Protein AF-A0AAD3DHU4-F1 (afdb_monomer)

Mean predicted aligned error: 12.22 Å

Sequence (109 aa):
LAVTDLWQAIKELVPNKVPSGQRLERLSVAGRHLLQAAVSVEMWYGAQALKQLKVVLAIDCEVEYYVVSELQQWGFFGLSPGNLALLPLPRFHGFAQDTRTGHLAHVKG

Structure (mmCIF, N/CA/C/O backbone):
data_AF-A0AAD3DHU4-F1
#
_entry.id   AF-A0AAD3DHU4-F1
#
loop_
_atom_site.group_PDB
_atom_site.id
_atom_site.type_symbol
_atom_site.label_atom_id
_atom_site.label_alt_id
_atom_site.label_comp_id
_atom_site.label_asym_id
_atom_site.label_entity_id
_atom_site.label_seq_id
_atom_site.pdbx_PDB_ins_code
_atom_site.Cartn_x
_atom_site.Cartn_y
_atom_site.Cartn_z
_atom_site.occupancy
_atom_site.B_iso_or_equiv
_atom_site.auth_seq_id
_atom_site.auth_comp_id
_atom_site.auth_asym_id
_atom_site.auth_atom_id
_atom_site.pdbx_PDB_model_num
ATOM 1 N N . LEU A 1 1 ? -6.608 14.274 -22.651 1.00 37.81 1 LEU A N 1
ATOM 2 C CA . LEU A 1 1 ? -7.050 13.428 -21.521 1.00 37.81 1 LEU A CA 1
ATOM 3 C C . LEU A 1 1 ? -6.545 14.098 -20.261 1.00 37.81 1 LEU A C 1
ATOM 5 O O . LEU A 1 1 ? -5.348 14.069 -20.012 1.00 37.81 1 LEU A O 1
ATOM 9 N N . ALA A 1 2 ? -7.415 14.860 -19.598 1.00 35.47 2 ALA A N 1
ATOM 10 C CA . ALA A 1 2 ? -7.036 15.643 -18.433 1.00 35.47 2 ALA A CA 1
ATOM 11 C C . ALA A 1 2 ? -6.534 14.688 -17.350 1.00 35.47 2 ALA A C 1
ATOM 13 O O . ALA A 1 2 ? -7.258 13.782 -16.945 1.00 35.47 2 ALA A O 1
ATOM 14 N N . VAL A 1 3 ? -5.284 14.874 -16.928 1.00 37.75 3 VAL A N 1
ATOM 15 C CA . VAL A 1 3 ? -4.790 14.339 -15.664 1.00 37.75 3 VAL A CA 1
ATOM 16 C C . VAL A 1 3 ? -5.639 15.032 -14.609 1.00 37.75 3 VAL A C 1
ATOM 18 O O . VAL A 1 3 ? -5.367 16.176 -14.256 1.00 37.75 3 VAL A O 1
ATOM 21 N N . TH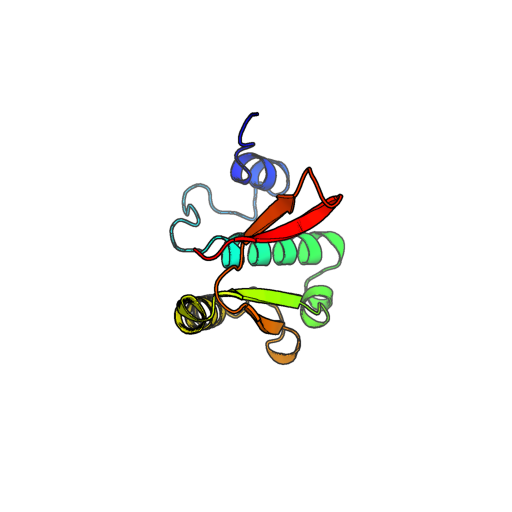R A 1 4 ? -6.749 14.409 -14.214 1.00 47.97 4 THR A N 1
ATOM 22 C CA . THR A 1 4 ? -7.545 14.861 -13.079 1.00 47.97 4 THR A CA 1
ATOM 23 C C . THR A 1 4 ? -6.566 14.922 -11.924 1.00 47.97 4 THR A C 1
ATOM 25 O O . THR A 1 4 ? -5.996 13.896 -11.548 1.00 47.97 4 THR A O 1
ATOM 28 N N . ASP A 1 5 ? -6.276 16.131 -11.445 1.00 59.47 5 ASP A N 1
ATOM 29 C CA . ASP A 1 5 ? -5.419 16.316 -10.288 1.00 59.47 5 ASP A CA 1
ATOM 30 C C . ASP A 1 5 ? -6.120 15.609 -9.128 1.00 59.47 5 ASP A C 1
ATOM 32 O O . ASP A 1 5 ? -7.065 16.121 -8.536 1.00 59.47 5 ASP A O 1
ATOM 36 N N . LEU A 1 6 ? -5.710 14.367 -8.867 1.00 58.25 6 LEU A N 1
ATOM 37 C CA . LEU A 1 6 ? -6.310 13.470 -7.878 1.00 58.25 6 LEU A CA 1
ATOM 38 C C . LEU A 1 6 ? -6.316 14.107 -6.483 1.00 58.25 6 LEU A C 1
ATOM 40 O O . LEU A 1 6 ? -7.098 13.717 -5.619 1.00 58.25 6 LEU A O 1
ATOM 44 N N . TRP A 1 7 ? -5.482 15.127 -6.274 1.00 60.47 7 TRP A N 1
ATOM 45 C CA . TRP A 1 7 ? -5.506 15.957 -5.087 1.00 60.47 7 TRP A CA 1
ATOM 46 C C . TRP A 1 7 ? -6.729 16.865 -4.990 1.00 60.47 7 TRP A C 1
ATOM 48 O O . TRP A 1 7 ? -7.273 17.012 -3.897 1.00 60.47 7 TRP A O 1
ATOM 58 N N . GLN A 1 8 ? -7.185 17.452 -6.101 1.00 59.50 8 GLN A N 1
ATOM 59 C CA . GLN A 1 8 ? -8.466 18.157 -6.123 1.00 59.50 8 GLN A CA 1
ATOM 60 C C . GLN A 1 8 ? -9.601 17.205 -5.755 1.00 59.50 8 GLN A C 1
ATOM 62 O O . GLN A 1 8 ? -10.376 17.537 -4.868 1.00 59.50 8 GLN A O 1
ATOM 67 N N . ALA A 1 9 ? -9.621 15.992 -6.314 1.00 60.03 9 ALA A N 1
ATOM 68 C CA . ALA A 1 9 ? -10.662 15.014 -5.997 1.00 60.03 9 ALA A CA 1
ATOM 69 C C . ALA A 1 9 ? -10.683 14.639 -4.499 1.00 60.03 9 ALA A C 1
ATOM 71 O O . ALA A 1 9 ? -11.741 14.591 -3.878 1.00 60.03 9 ALA A O 1
ATOM 72 N N . ILE A 1 10 ? -9.516 14.427 -3.879 1.00 57.28 10 ILE A N 1
ATOM 73 C CA . ILE A 1 10 ? -9.427 14.112 -2.440 1.00 57.28 10 ILE A CA 1
ATOM 74 C C . ILE A 1 10 ? -9.793 15.322 -1.570 1.00 57.28 10 ILE A C 1
ATOM 76 O O . ILE A 1 10 ? -10.472 15.159 -0.557 1.00 57.28 10 ILE A O 1
ATOM 80 N N . LYS A 1 11 ? -9.379 16.535 -1.954 1.00 62.09 11 LYS A N 1
ATOM 81 C CA . LYS A 1 11 ? -9.771 17.774 -1.263 1.00 62.09 11 LYS A CA 1
ATOM 82 C C . LYS A 1 11 ? -11.275 18.017 -1.322 1.00 62.09 11 LYS A C 1
ATOM 84 O O . LYS A 1 11 ? -11.843 18.476 -0.339 1.00 62.09 11 LYS A O 1
ATOM 89 N N . GLU A 1 12 ? -11.900 17.711 -2.453 1.00 62.94 12 GLU A N 1
ATOM 90 C CA . GLU A 1 12 ? -13.348 17.818 -2.634 1.00 62.94 12 GLU A CA 1
ATOM 91 C C . GLU A 1 12 ? -14.097 16.788 -1.781 1.00 62.94 12 GLU A C 1
ATOM 93 O O . GLU A 1 12 ? -15.125 17.112 -1.191 1.00 62.94 12 GLU A O 1
ATOM 98 N N . LEU A 1 13 ? -13.559 15.571 -1.651 1.00 59.22 13 LEU A N 1
ATOM 99 C CA . LEU A 1 13 ? -14.182 14.499 -0.869 1.00 59.22 13 LEU A CA 1
ATOM 100 C C . LEU A 1 13 ? -13.962 14.631 0.648 1.00 59.22 13 LEU A C 1
ATOM 102 O O . LEU A 1 13 ? -14.808 14.187 1.426 1.00 59.22 13 LEU A O 1
ATOM 106 N N . VAL A 1 14 ? -12.830 15.193 1.094 1.00 60.97 14 VAL A N 1
ATOM 107 C CA . VAL A 1 14 ? -12.436 15.202 2.519 1.00 60.97 14 VAL A CA 1
ATOM 108 C C . VAL A 1 14 ? -11.678 16.482 2.922 1.00 60.97 14 VAL A C 1
ATOM 110 O O . VAL A 1 14 ? -10.530 16.425 3.377 1.00 60.97 14 VAL A O 1
ATOM 113 N N . PRO A 1 15 ? -12.308 17.666 2.817 1.00 52.91 15 PRO A N 1
ATOM 114 C CA . PRO A 1 15 ? -11.622 18.960 2.917 1.00 52.91 15 PRO A CA 1
ATOM 115 C C . PRO A 1 15 ? -10.902 19.207 4.254 1.00 52.91 15 PRO A C 1
ATOM 117 O O . PRO A 1 15 ? -9.948 19.977 4.300 1.00 52.91 15 PRO A O 1
ATOM 120 N N . ASN A 1 16 ? -11.308 18.524 5.331 1.00 55.22 16 ASN A N 1
ATOM 121 C CA . ASN A 1 16 ? -10.790 18.751 6.686 1.00 55.22 16 ASN A CA 1
ATOM 122 C C . ASN A 1 16 ? -9.780 17.699 7.172 1.00 55.22 16 ASN A C 1
ATOM 124 O O . ASN A 1 16 ? -9.229 17.857 8.259 1.00 55.22 16 ASN A O 1
ATOM 128 N N . LYS A 1 17 ? -9.551 16.613 6.419 1.00 52.56 17 LYS A N 1
ATOM 129 C CA . LYS A 1 17 ? -8.616 15.548 6.835 1.00 52.56 17 LYS A CA 1
ATOM 130 C C . LYS A 1 17 ? -7.228 15.683 6.223 1.00 52.56 17 LYS A C 1
ATOM 132 O O . LYS A 1 17 ? -6.297 15.072 6.742 1.00 52.56 17 LYS A O 1
ATOM 137 N N . VAL A 1 18 ? -7.072 16.451 5.143 1.00 48.34 18 VAL A N 1
ATOM 138 C CA . VAL A 1 18 ? -5.797 16.513 4.426 1.00 48.34 18 VAL A CA 1
ATOM 139 C C . VAL A 1 18 ? -5.232 17.935 4.427 1.00 48.34 18 VAL A C 1
ATOM 141 O O . VAL A 1 18 ? -5.839 18.821 3.823 1.00 48.34 18 VAL A O 1
ATOM 144 N N . PRO A 1 19 ? -4.090 18.185 5.101 1.00 50.28 19 PRO A N 1
ATOM 145 C CA . PRO A 1 19 ? -3.509 19.518 5.204 1.00 50.28 19 PRO A CA 1
ATOM 146 C C . PRO A 1 19 ? -3.243 20.131 3.827 1.00 50.28 19 PRO A C 1
ATOM 148 O O . PRO A 1 19 ? -2.524 19.572 2.992 1.00 50.28 19 PRO A O 1
ATOM 151 N N . SER A 1 20 ? -3.789 21.322 3.593 1.00 45.88 20 SER A N 1
ATOM 152 C CA . SER A 1 20 ? -3.529 22.142 2.413 1.00 45.88 20 SER A CA 1
ATOM 153 C C . SER A 1 20 ? -2.087 22.664 2.446 1.00 45.88 20 SER A C 1
ATOM 155 O O . SER A 1 20 ? -1.818 23.756 2.925 1.00 45.88 20 SER A O 1
ATOM 157 N N . GLY A 1 21 ? -1.139 21.871 1.940 1.00 45.16 21 GLY A N 1
ATOM 158 C CA . GLY A 1 21 ? 0.253 22.311 1.767 1.00 45.16 21 GLY A CA 1
ATOM 159 C C . GLY A 1 21 ? 1.302 21.207 1.853 1.00 45.16 21 GLY A C 1
ATOM 160 O O . GLY A 1 21 ? 2.352 21.327 1.232 1.00 45.16 21 GLY A O 1
ATOM 161 N N . GLN A 1 22 ? 1.013 20.094 2.534 1.00 45.47 22 GLN A N 1
ATOM 162 C CA . GLN A 1 22 ? 1.885 18.915 2.518 1.00 45.47 22 GLN A CA 1
ATOM 163 C C . GLN A 1 22 ? 1.532 18.051 1.315 1.00 45.47 22 GLN A C 1
ATOM 165 O O . GLN A 1 22 ? 0.855 17.028 1.404 1.00 45.47 22 GLN A O 1
ATOM 170 N N . ARG A 1 23 ? 1.953 18.521 0.145 1.00 48.53 23 ARG A N 1
ATOM 171 C CA . ARG A 1 23 ? 1.918 17.722 -1.072 1.00 48.53 23 ARG A CA 1
ATOM 172 C C . ARG A 1 23 ? 2.735 16.454 -0.790 1.00 48.53 23 ARG A C 1
ATOM 174 O O . ARG A 1 23 ? 3.840 16.541 -0.259 1.00 48.53 23 ARG A O 1
ATOM 181 N N . LEU A 1 24 ? 2.174 15.285 -1.097 1.00 51.28 24 LEU A N 1
ATOM 182 C CA . LEU A 1 24 ? 2.788 13.955 -0.946 1.00 51.28 24 LEU A CA 1
ATOM 183 C C . LEU A 1 24 ? 3.991 13.762 -1.896 1.00 51.28 24 LEU A C 1
ATOM 185 O O . LEU A 1 24 ? 4.107 12.744 -2.571 1.00 51.28 24 LEU A O 1
ATOM 189 N N . GLU A 1 25 ? 4.884 14.747 -1.989 1.00 51.97 25 GLU A N 1
ATOM 190 C CA . GLU A 1 25 ? 6.052 14.771 -2.878 1.00 51.97 25 GLU A CA 1
ATOM 191 C C . GLU A 1 25 ? 7.072 13.682 -2.528 1.00 51.97 25 GLU A C 1
ATOM 193 O O . GLU A 1 25 ? 7.945 13.374 -3.331 1.00 51.97 25 GLU A O 1
ATOM 198 N N . ARG A 1 26 ? 6.939 13.064 -1.349 1.00 64.25 26 ARG A N 1
ATOM 199 C CA . ARG A 1 26 ? 7.816 11.993 -0.865 1.00 64.25 26 ARG A CA 1
ATOM 200 C C . ARG A 1 26 ? 7.237 10.588 -0.992 1.00 64.25 26 ARG A C 1
ATOM 202 O O . ARG A 1 26 ? 7.964 9.652 -0.695 1.00 64.25 26 ARG A O 1
ATOM 209 N N . LEU A 1 27 ? 5.969 10.438 -1.390 1.00 66.94 27 LEU A N 1
ATOM 210 C CA . LEU A 1 27 ? 5.385 9.112 -1.591 1.00 66.94 27 LEU A CA 1
ATOM 211 C C . LEU A 1 27 ? 5.588 8.642 -3.026 1.00 66.94 27 LEU A C 1
ATOM 213 O O . LEU A 1 27 ? 5.302 9.379 -3.972 1.00 66.94 27 LEU A O 1
ATOM 217 N N . SER A 1 28 ? 5.994 7.390 -3.183 1.00 80.94 28 SER A N 1
ATOM 218 C CA . SER A 1 28 ? 6.013 6.663 -4.443 1.00 80.94 28 SER A CA 1
ATOM 219 C C . SER A 1 28 ? 4.608 6.586 -5.054 1.00 80.94 28 SER A C 1
ATOM 221 O O . SER A 1 28 ? 3.589 6.838 -4.403 1.00 80.94 28 SER A O 1
ATOM 223 N N . VAL A 1 29 ? 4.523 6.218 -6.336 1.00 80.44 29 VAL A N 1
ATOM 224 C CA . VAL A 1 29 ? 3.225 5.962 -6.983 1.00 80.44 29 VAL A CA 1
ATOM 225 C C . VAL A 1 29 ? 2.439 4.916 -6.186 1.00 80.44 29 VAL A C 1
ATOM 227 O O . VAL A 1 29 ? 1.262 5.135 -5.913 1.00 80.44 29 VAL A O 1
ATOM 230 N N . ALA A 1 30 ? 3.090 3.830 -5.763 1.00 80.75 30 ALA A N 1
ATOM 231 C CA . ALA A 1 30 ? 2.473 2.777 -4.964 1.00 80.75 30 ALA A CA 1
ATOM 232 C C . ALA A 1 30 ? 1.966 3.303 -3.612 1.00 80.75 30 ALA A C 1
ATOM 234 O O . ALA A 1 30 ? 0.799 3.097 -3.278 1.00 80.75 30 ALA A O 1
ATOM 235 N N . GLY A 1 31 ? 2.796 4.053 -2.882 1.00 83.81 31 GLY A N 1
ATOM 236 C CA . GLY A 1 31 ? 2.434 4.647 -1.596 1.00 83.81 31 GLY A CA 1
ATOM 237 C C . GLY A 1 31 ? 1.230 5.581 -1.692 1.00 83.81 31 GLY A C 1
ATOM 238 O O . GLY A 1 31 ? 0.337 5.529 -0.849 1.00 83.81 31 GLY A O 1
ATOM 239 N N . ARG A 1 32 ? 1.133 6.382 -2.763 1.00 83.31 32 ARG A N 1
ATOM 240 C CA . ARG A 1 32 ? -0.038 7.246 -2.996 1.00 83.31 32 ARG A CA 1
ATOM 241 C C . ARG A 1 32 ? -1.321 6.445 -3.206 1.00 83.31 32 ARG A C 1
ATOM 243 O O . ARG A 1 32 ? -2.334 6.786 -2.603 1.00 83.31 32 ARG A O 1
ATOM 250 N N . HIS A 1 33 ? -1.284 5.383 -4.010 1.00 82.75 33 HIS A N 1
ATOM 251 C CA . HIS A 1 33 ? -2.461 4.536 -4.236 1.00 82.75 33 HIS A CA 1
ATOM 252 C C . HIS A 1 33 ? -2.867 3.776 -2.968 1.00 82.75 33 HIS A C 1
ATOM 254 O O . HIS A 1 33 ? -4.055 3.679 -2.664 1.00 82.75 33 HIS A O 1
ATOM 260 N N . LEU A 1 34 ? -1.893 3.285 -2.196 1.00 86.25 34 LEU A N 1
ATOM 261 C CA . LEU A 1 34 ? -2.147 2.626 -0.915 1.00 86.25 34 LEU A CA 1
ATOM 262 C C . LEU A 1 34 ? -2.784 3.574 0.096 1.00 86.25 34 LEU A C 1
ATOM 264 O O . LEU A 1 34 ? -3.794 3.224 0.699 1.00 86.25 34 LEU A O 1
ATOM 268 N N . LEU A 1 35 ? -2.243 4.785 0.239 1.00 85.06 35 LEU A N 1
ATOM 269 C CA . LEU A 1 35 ? -2.817 5.804 1.111 1.00 85.06 35 LEU A CA 1
ATOM 270 C C . LEU A 1 35 ? -4.245 6.162 0.682 1.00 85.06 35 LEU A C 1
ATOM 272 O O . LEU A 1 35 ? -5.129 6.277 1.525 1.00 85.06 35 LEU A O 1
ATOM 276 N N . GLN A 1 36 ? -4.495 6.302 -0.620 1.00 82.19 36 GLN A N 1
ATOM 277 C CA . GLN A 1 36 ? -5.835 6.575 -1.145 1.00 82.19 36 GLN A CA 1
ATOM 278 C C . GLN A 1 36 ? -6.823 5.451 -0.834 1.00 82.19 36 GLN A C 1
ATOM 280 O O . GLN A 1 36 ? -7.934 5.719 -0.369 1.00 82.19 36 GLN A O 1
ATOM 285 N N . ALA A 1 37 ? -6.422 4.199 -1.062 1.00 84.38 37 ALA A N 1
ATOM 286 C CA . ALA A 1 37 ? -7.237 3.037 -0.735 1.00 84.38 37 ALA A CA 1
ATOM 287 C C . ALA A 1 37 ? -7.510 2.967 0.773 1.00 84.38 37 ALA A C 1
ATOM 289 O O . ALA A 1 37 ? -8.652 2.753 1.177 1.00 84.38 37 ALA A O 1
ATOM 290 N N . ALA A 1 38 ? -6.492 3.226 1.598 1.00 86.88 38 ALA A N 1
ATOM 291 C CA . ALA A 1 38 ? -6.621 3.232 3.046 1.00 86.88 38 ALA A CA 1
ATOM 292 C C . ALA A 1 38 ? -7.596 4.322 3.528 1.00 86.88 38 ALA A C 1
ATOM 294 O O . ALA A 1 38 ? -8.569 4.027 4.218 1.00 86.88 38 ALA A O 1
ATOM 295 N N . VAL A 1 39 ? -7.417 5.571 3.095 1.00 85.56 39 VAL A N 1
ATOM 296 C CA . VAL A 1 39 ? -8.329 6.669 3.459 1.00 85.56 39 VAL A CA 1
ATOM 297 C C . VAL A 1 39 ? -9.757 6.366 3.007 1.00 85.56 39 VAL A C 1
ATOM 299 O O . VAL A 1 39 ? -10.698 6.568 3.772 1.00 85.56 39 VAL A O 1
ATOM 302 N N . SER A 1 40 ? -9.930 5.827 1.799 1.00 85.62 40 SER A N 1
ATOM 303 C CA . SER A 1 40 ? -11.254 5.468 1.286 1.00 85.62 40 SER A CA 1
ATOM 304 C C . SER A 1 40 ? -11.910 4.393 2.155 1.00 85.62 40 SER A C 1
ATOM 306 O O . SER A 1 40 ? -13.034 4.572 2.618 1.00 85.62 40 SER A O 1
ATOM 308 N N . VAL A 1 41 ? -11.211 3.295 2.443 1.00 88.31 41 VAL A N 1
ATOM 309 C CA . VAL A 1 41 ? -11.757 2.214 3.276 1.00 88.31 41 VAL A CA 1
ATOM 310 C C . VAL A 1 41 ? -12.078 2.708 4.687 1.00 88.31 41 VAL A C 1
ATOM 312 O O . VAL A 1 41 ? -13.146 2.393 5.209 1.00 88.31 41 VAL A O 1
ATOM 315 N N . GLU A 1 42 ? -11.214 3.532 5.283 1.00 86.19 42 GLU A N 1
ATOM 316 C CA . GLU A 1 42 ? -11.472 4.128 6.596 1.00 86.19 42 GLU A CA 1
ATOM 317 C C . GLU A 1 42 ? -12.732 4.999 6.593 1.00 86.19 42 GLU A C 1
ATOM 319 O O . GLU A 1 42 ? -13.529 4.931 7.526 1.00 86.19 42 GLU A O 1
ATOM 324 N N . MET A 1 43 ? -12.930 5.811 5.553 1.00 87.38 43 MET A N 1
ATOM 325 C CA . MET A 1 43 ? -14.079 6.710 5.463 1.00 87.38 43 MET A CA 1
ATOM 326 C C . MET A 1 43 ? -15.408 5.971 5.344 1.00 87.38 43 MET A C 1
ATOM 328 O O . MET A 1 43 ? -16.376 6.364 5.989 1.00 87.38 43 MET A O 1
ATOM 332 N N . TRP A 1 44 ? -15.460 4.923 4.522 1.00 88.62 44 TRP A N 1
ATOM 333 C CA . TRP A 1 44 ? -16.708 4.212 4.238 1.00 88.62 44 TRP A CA 1
ATOM 334 C C . TRP A 1 44 ? -17.006 3.094 5.245 1.00 88.62 44 TRP A C 1
ATOM 336 O O . TRP A 1 44 ? -18.172 2.814 5.513 1.00 88.62 44 TRP A O 1
ATOM 346 N N . TYR A 1 45 ? -15.972 2.467 5.818 1.00 91.12 45 TYR A N 1
ATOM 347 C CA . TYR A 1 45 ? -16.102 1.252 6.636 1.00 91.12 45 TYR A CA 1
ATOM 348 C C . TYR A 1 45 ? -15.445 1.357 8.024 1.00 91.12 45 TYR A C 1
ATOM 350 O O . TYR A 1 45 ? -15.542 0.430 8.830 1.00 91.12 45 TYR A O 1
ATOM 358 N N . GLY A 1 46 ? -14.797 2.483 8.334 1.00 88.88 46 GLY A N 1
ATOM 359 C CA . GLY A 1 46 ? -14.149 2.742 9.618 1.00 88.88 46 GLY A CA 1
ATOM 360 C C . GLY A 1 46 ? -12.733 2.169 9.740 1.00 88.88 46 GLY A C 1
ATOM 361 O O . GLY A 1 46 ? -12.299 1.291 8.995 1.00 88.88 46 GLY A O 1
ATOM 362 N N . ALA A 1 47 ? -11.996 2.642 10.749 1.00 86.19 47 ALA A N 1
ATOM 363 C CA . ALA A 1 47 ? -10.590 2.282 10.964 1.00 86.19 47 ALA A CA 1
ATOM 364 C C . ALA A 1 47 ? -10.350 0.789 11.264 1.00 86.19 47 ALA A C 1
ATOM 366 O O . ALA A 1 47 ? -9.256 0.279 11.036 1.00 86.19 47 ALA A O 1
ATOM 367 N N . GLN A 1 48 ? -11.355 0.062 11.762 1.00 89.69 48 GLN A N 1
ATOM 368 C CA . GLN A 1 48 ? -11.222 -1.382 11.993 1.00 89.69 48 GLN A CA 1
ATOM 369 C C . GLN A 1 48 ? -11.201 -2.182 10.686 1.00 89.69 48 GLN A C 1
ATOM 371 O O . GLN A 1 48 ? -10.499 -3.190 10.611 1.00 89.69 48 GLN A O 1
ATOM 376 N N . ALA A 1 49 ? -11.899 -1.717 9.643 1.00 90.31 49 ALA A N 1
ATOM 377 C CA . ALA A 1 49 ? -11.905 -2.379 8.341 1.00 90.31 49 ALA A CA 1
ATOM 378 C C . ALA A 1 49 ? -10.506 -2.388 7.703 1.00 90.31 49 ALA A C 1
ATOM 380 O O . ALA A 1 49 ? -10.106 -3.386 7.105 1.00 90.31 49 ALA A O 1
ATOM 381 N N . LEU A 1 50 ? -9.709 -1.334 7.923 1.00 87.81 50 LEU A N 1
ATOM 382 C CA . LEU A 1 50 ? -8.315 -1.275 7.467 1.00 87.81 50 LEU A CA 1
ATOM 383 C C . LEU A 1 50 ? -7.445 -2.396 8.022 1.00 87.81 50 LEU A C 1
ATOM 385 O O . LEU A 1 50 ? -6.604 -2.941 7.310 1.00 87.81 50 LEU A O 1
ATOM 389 N N . LYS A 1 51 ? -7.670 -2.791 9.277 1.00 88.06 51 LYS A N 1
ATOM 390 C CA . LYS A 1 51 ? -6.894 -3.868 9.899 1.00 88.06 51 LYS A CA 1
ATOM 391 C C . LYS A 1 51 ? -7.197 -5.237 9.301 1.00 88.06 51 LYS A C 1
ATOM 393 O O . LYS A 1 51 ? -6.400 -6.148 9.486 1.00 88.06 51 LYS A O 1
ATOM 398 N N . GLN A 1 52 ? -8.317 -5.388 8.600 1.00 89.44 52 GLN A N 1
ATOM 399 C CA . GLN A 1 52 ? -8.726 -6.634 7.947 1.00 89.44 52 GLN A CA 1
ATOM 400 C C . GLN A 1 52 ? -8.469 -6.624 6.436 1.00 89.44 52 GLN A C 1
ATOM 402 O O . GLN A 1 52 ? -8.550 -7.672 5.793 1.00 89.44 52 GLN A O 1
ATOM 407 N N . LEU A 1 53 ? -8.148 -5.458 5.867 1.00 88.94 53 LEU A N 1
ATOM 408 C CA . LEU A 1 53 ? -7.908 -5.303 4.442 1.00 88.94 53 LEU A CA 1
ATOM 409 C C . LEU A 1 53 ? -6.636 -6.048 4.035 1.00 88.94 53 LEU A C 1
ATOM 411 O O . LEU A 1 53 ? -5.555 -5.769 4.552 1.00 88.94 53 LEU A O 1
ATOM 415 N N . LYS A 1 54 ? -6.779 -6.974 3.083 1.00 89.50 54 LYS A N 1
ATOM 416 C CA . LYS A 1 54 ? -5.666 -7.680 2.445 1.00 89.50 54 LYS A CA 1
ATOM 417 C C . LYS A 1 54 ? -5.264 -6.950 1.179 1.00 89.50 54 LYS A C 1
ATOM 419 O O . LYS A 1 54 ? -6.113 -6.677 0.333 1.00 89.50 54 LYS A O 1
ATOM 424 N N . VAL A 1 55 ? -3.978 -6.662 1.050 1.00 88.50 55 VAL A N 1
ATOM 425 C CA . VAL A 1 55 ? -3.435 -5.916 -0.079 1.00 88.50 55 VAL A CA 1
ATOM 426 C C . VAL A 1 55 ? -2.270 -6.680 -0.681 1.00 88.50 55 VAL A C 1
ATOM 428 O O . VAL A 1 55 ? -1.404 -7.190 0.025 1.00 88.50 55 VAL A O 1
ATOM 431 N N . VAL A 1 56 ? -2.256 -6.745 -2.007 1.00 86.88 56 VAL A N 1
ATOM 432 C CA . VAL A 1 56 ? -1.154 -7.304 -2.781 1.00 86.88 56 VAL A CA 1
ATOM 433 C C . VAL A 1 56 ? -0.569 -6.174 -3.612 1.00 86.88 56 VAL A C 1
ATOM 435 O O . VAL A 1 56 ? -1.282 -5.567 -4.411 1.00 86.88 56 VAL A O 1
ATOM 438 N N . LEU A 1 57 ? 0.712 -5.881 -3.411 1.00 85.38 57 LEU A N 1
ATOM 439 C CA . LEU A 1 57 ? 1.428 -4.865 -4.164 1.00 85.38 57 LEU A CA 1
ATOM 440 C C . LEU A 1 57 ? 2.463 -5.544 -5.059 1.00 85.38 57 LEU A C 1
ATOM 442 O O . LEU A 1 57 ? 3.415 -6.150 -4.574 1.00 85.38 57 LEU A O 1
ATOM 446 N N . ALA A 1 58 ? 2.265 -5.436 -6.368 1.00 83.38 58 ALA A N 1
ATOM 447 C CA . ALA A 1 58 ? 3.238 -5.886 -7.347 1.00 83.38 58 ALA A CA 1
ATOM 448 C C . ALA A 1 58 ? 4.268 -4.774 -7.590 1.00 83.38 58 ALA A C 1
ATOM 450 O O . ALA A 1 58 ? 3.886 -3.643 -7.901 1.00 83.38 58 ALA A O 1
ATOM 451 N N . ILE A 1 59 ? 5.554 -5.080 -7.421 1.00 81.06 59 ILE A N 1
ATOM 452 C CA . ILE A 1 59 ? 6.649 -4.104 -7.513 1.00 81.06 59 ILE A CA 1
ATOM 453 C C . ILE A 1 59 ? 7.813 -4.676 -8.309 1.00 81.06 59 ILE A C 1
ATOM 455 O O . ILE A 1 59 ? 8.028 -5.883 -8.301 1.00 81.06 59 ILE A O 1
ATOM 459 N N . ASP A 1 60 ? 8.579 -3.819 -8.978 1.00 80.56 60 ASP A N 1
ATOM 460 C CA . ASP A 1 60 ? 9.856 -4.239 -9.560 1.00 80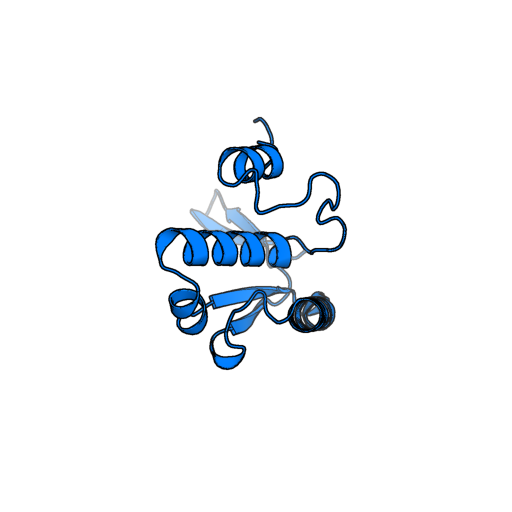.56 60 ASP A CA 1
ATOM 461 C C . ASP A 1 60 ? 10.819 -4.647 -8.431 1.00 80.56 60 ASP A C 1
ATOM 463 O O . ASP A 1 60 ? 10.867 -3.995 -7.381 1.00 80.56 60 ASP A O 1
ATOM 467 N N . CYS A 1 61 ? 11.578 -5.726 -8.626 1.00 80.69 61 CYS A N 1
ATOM 468 C CA . CYS A 1 61 ? 12.533 -6.197 -7.625 1.00 80.69 61 CYS A CA 1
ATOM 469 C C . CYS A 1 61 ? 13.609 -5.146 -7.308 1.00 80.69 61 CYS A C 1
ATOM 471 O O . CYS A 1 61 ? 14.073 -5.072 -6.172 1.00 80.69 61 CYS A O 1
ATOM 473 N N . GLU A 1 62 ? 13.956 -4.277 -8.264 1.00 80.25 62 GLU A N 1
ATOM 474 C CA . GLU A 1 62 ? 14.959 -3.220 -8.063 1.00 80.25 62 GLU A CA 1
ATOM 475 C C . GLU A 1 62 ? 14.506 -2.141 -7.067 1.00 80.25 62 GLU A C 1
ATOM 477 O O . GLU A 1 62 ? 15.340 -1.442 -6.488 1.00 80.25 62 GLU A O 1
ATOM 482 N N . VAL A 1 63 ? 13.193 -2.007 -6.838 1.00 80.94 63 VAL A N 1
ATOM 483 C CA . VAL A 1 63 ? 12.625 -0.975 -5.956 1.00 80.94 63 VAL A CA 1
ATOM 484 C C . VAL A 1 63 ? 12.086 -1.520 -4.636 1.00 80.94 63 VAL A C 1
ATOM 486 O O . VAL A 1 63 ? 11.578 -0.741 -3.828 1.00 80.94 63 VAL A O 1
ATOM 489 N N . GLU A 1 64 ? 12.222 -2.827 -4.387 1.00 85.06 64 GLU A N 1
ATOM 490 C CA . GLU A 1 64 ? 11.717 -3.496 -3.181 1.00 85.06 64 GLU A CA 1
ATOM 491 C C . GLU A 1 64 ? 12.138 -2.768 -1.903 1.00 85.06 64 GLU A C 1
ATOM 493 O O . GLU A 1 64 ? 11.295 -2.396 -1.085 1.00 85.06 64 GLU A O 1
ATOM 498 N N . TYR A 1 65 ? 13.437 -2.493 -1.771 1.00 86.50 65 TYR A N 1
ATOM 499 C CA . TYR A 1 65 ? 13.998 -1.833 -0.597 1.00 86.50 65 TYR A CA 1
ATOM 500 C C . TYR A 1 65 ? 13.343 -0.470 -0.319 1.00 86.50 65 TYR A C 1
ATOM 502 O O . TYR A 1 65 ? 12.983 -0.167 0.821 1.00 86.50 65 TYR A O 1
ATOM 510 N N . TYR A 1 66 ? 13.132 0.337 -1.362 1.00 86.19 66 TYR A N 1
ATOM 511 C CA . TYR A 1 66 ? 12.514 1.657 -1.230 1.00 86.19 66 TYR A CA 1
ATOM 512 C C . TYR A 1 66 ? 11.044 1.560 -0.821 1.00 86.19 66 TYR A C 1
ATOM 514 O O . TYR A 1 66 ? 10.596 2.322 0.034 1.00 86.19 66 TYR A O 1
ATOM 522 N N . VAL A 1 67 ? 10.307 0.600 -1.388 1.00 86.44 67 VAL A N 1
ATOM 523 C CA . VAL A 1 67 ? 8.894 0.373 -1.060 1.00 86.44 67 VAL A CA 1
ATOM 524 C C . VAL A 1 67 ? 8.738 -0.091 0.387 1.00 86.44 67 VAL A C 1
ATOM 526 O O . VAL A 1 67 ? 7.902 0.443 1.113 1.00 86.44 67 VAL A O 1
ATOM 529 N N . VAL A 1 68 ? 9.561 -1.041 0.841 1.00 88.31 68 VAL A N 1
ATOM 530 C CA . VAL A 1 68 ? 9.534 -1.512 2.236 1.00 88.31 68 VAL A CA 1
ATOM 531 C C . VAL A 1 68 ? 9.875 -0.376 3.202 1.00 88.31 68 VAL A C 1
ATOM 533 O O . VAL A 1 68 ? 9.166 -0.185 4.192 1.00 88.31 68 VAL A O 1
ATOM 536 N N . SER A 1 69 ? 10.913 0.411 2.899 1.00 89.44 69 SER A N 1
ATOM 537 C CA . SER A 1 69 ? 11.299 1.564 3.718 1.00 89.44 69 SER A CA 1
ATOM 538 C C . SER A 1 69 ? 10.182 2.608 3.802 1.00 89.44 69 SER A C 1
ATOM 540 O O . SER A 1 69 ? 9.929 3.148 4.879 1.00 89.44 69 SER A O 1
ATOM 542 N N . GLU A 1 70 ? 9.500 2.891 2.691 1.00 87.88 70 GLU A N 1
ATOM 543 C CA . GLU A 1 70 ? 8.360 3.808 2.663 1.00 87.88 70 GLU A CA 1
ATOM 544 C C . GLU A 1 70 ? 7.208 3.287 3.531 1.00 87.88 70 GLU A C 1
ATOM 546 O O . GLU A 1 70 ? 6.704 4.006 4.393 1.00 87.88 70 GLU A O 1
ATOM 551 N N . LEU A 1 71 ? 6.819 2.021 3.371 1.00 88.50 71 LEU A N 1
ATOM 552 C CA . LEU A 1 71 ? 5.745 1.419 4.165 1.00 88.50 71 LEU A CA 1
ATOM 553 C C . LEU A 1 71 ? 6.024 1.515 5.667 1.00 88.50 71 LEU A C 1
ATOM 555 O O . LEU A 1 71 ? 5.135 1.880 6.433 1.00 88.50 71 LEU A O 1
ATOM 559 N N . GLN A 1 72 ? 7.258 1.244 6.091 1.00 89.75 72 GLN A N 1
ATOM 560 C CA . GLN A 1 72 ? 7.657 1.364 7.493 1.00 89.75 72 GLN A CA 1
ATOM 561 C C . GLN A 1 72 ? 7.622 2.816 7.980 1.00 89.75 72 GLN A C 1
ATOM 563 O O . GLN A 1 72 ? 7.052 3.088 9.038 1.00 89.75 72 GLN A O 1
ATOM 568 N N . GLN A 1 73 ? 8.177 3.748 7.197 1.00 88.00 73 GLN A N 1
ATOM 569 C CA . GLN A 1 73 ? 8.207 5.175 7.531 1.00 88.00 73 GLN A CA 1
ATOM 570 C C . GLN A 1 73 ? 6.803 5.742 7.773 1.00 88.00 73 GLN A C 1
ATOM 572 O O . GLN A 1 73 ? 6.619 6.591 8.644 1.00 88.00 73 GLN A O 1
ATOM 577 N N . TRP A 1 74 ? 5.816 5.259 7.020 1.00 85.00 74 TRP A N 1
ATOM 578 C CA . TRP A 1 74 ? 4.429 5.718 7.091 1.00 85.00 74 TRP A CA 1
ATOM 579 C C . TRP A 1 74 ? 3.514 4.785 7.898 1.00 85.00 74 TRP A C 1
ATOM 581 O O . TRP A 1 74 ? 2.289 4.896 7.814 1.00 85.00 74 TRP A O 1
ATOM 591 N N . GLY A 1 75 ? 4.079 3.857 8.681 1.00 86.94 75 GLY A N 1
ATOM 592 C CA . GLY A 1 75 ? 3.312 2.968 9.559 1.00 86.94 75 GLY 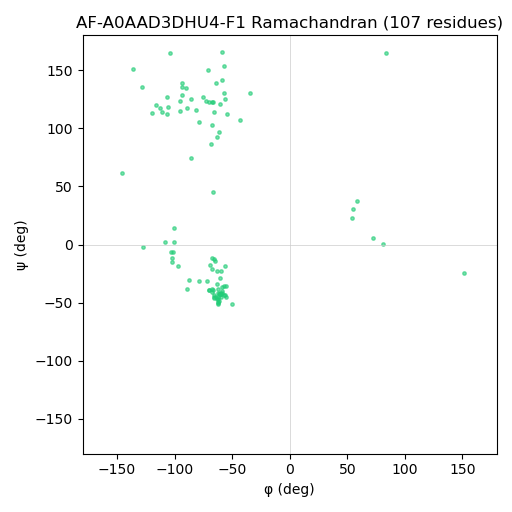A CA 1
ATOM 593 C C . GLY A 1 75 ? 2.283 2.111 8.813 1.00 86.94 75 GLY A C 1
ATOM 594 O O . GLY A 1 75 ? 1.162 1.932 9.290 1.00 86.94 75 GLY A O 1
ATOM 595 N N . PHE A 1 76 ? 2.638 1.642 7.614 1.00 88.12 76 PHE A N 1
ATOM 596 C CA . PHE A 1 76 ? 1.803 0.849 6.704 1.00 88.12 76 PHE A CA 1
ATOM 597 C C . PHE A 1 76 ? 0.451 1.498 6.369 1.00 88.12 76 PHE A C 1
ATOM 599 O O . PHE A 1 76 ? -0.491 0.805 5.993 1.00 88.12 76 PHE A O 1
ATOM 606 N N . PHE A 1 77 ? 0.332 2.824 6.510 1.00 87.94 77 PHE A N 1
ATOM 607 C CA . PHE A 1 77 ? -0.916 3.563 6.287 1.00 87.94 77 PHE A CA 1
ATOM 608 C C . PHE A 1 77 ? -2.101 3.025 7.114 1.00 87.94 77 PHE A C 1
ATOM 610 O O . PHE A 1 77 ? -3.249 3.074 6.678 1.00 87.94 77 PHE A O 1
ATOM 617 N N . GLY A 1 78 ? -1.827 2.473 8.303 1.00 86.44 78 GLY A N 1
ATOM 618 C CA . GLY A 1 78 ? -2.844 1.874 9.175 1.00 86.44 78 GLY A CA 1
ATOM 619 C C . GLY A 1 78 ? -3.256 0.442 8.805 1.00 86.44 78 GLY A C 1
ATOM 620 O O . GLY A 1 78 ? -4.083 -0.150 9.504 1.00 86.44 78 GLY A O 1
ATOM 621 N N . LEU A 1 79 ? -2.671 -0.138 7.751 1.00 88.50 79 LEU A N 1
ATOM 622 C CA . LEU A 1 79 ? -2.819 -1.555 7.427 1.00 88.50 79 LEU A CA 1
ATOM 623 C C . LEU A 1 79 ? -2.063 -2.418 8.442 1.00 88.50 79 LEU A C 1
ATOM 625 O O . LEU A 1 79 ? -1.027 -2.031 8.981 1.00 88.50 79 LEU A O 1
ATOM 629 N N . SER A 1 80 ? -2.558 -3.635 8.668 1.00 90.56 80 SER A N 1
ATOM 630 C CA . SER A 1 80 ? -1.796 -4.630 9.428 1.00 90.56 80 SER A CA 1
ATOM 631 C C . SER A 1 80 ? -0.677 -5.195 8.544 1.00 90.56 80 SER A C 1
ATOM 633 O O . SER A 1 80 ? -0.996 -5.695 7.464 1.00 90.56 80 SER A O 1
ATOM 635 N N . PRO A 1 81 ? 0.602 -5.194 8.974 1.00 87.50 81 PRO A N 1
ATOM 636 C CA . PRO A 1 81 ? 1.715 -5.662 8.141 1.00 87.50 81 PRO A CA 1
ATOM 637 C C . PRO A 1 81 ? 1.532 -7.088 7.606 1.00 87.50 81 PRO A C 1
ATOM 639 O O . PRO A 1 81 ? 1.864 -7.363 6.461 1.00 87.50 81 PRO A O 1
ATOM 642 N N . GLY A 1 82 ? 0.923 -7.981 8.396 1.00 89.44 82 GLY A N 1
ATOM 643 C CA . GLY A 1 82 ? 0.629 -9.359 7.980 1.00 89.44 82 GLY A CA 1
ATOM 644 C C . GLY A 1 82 ? -0.417 -9.495 6.865 1.00 89.44 82 GLY A C 1
ATOM 645 O O . GLY A 1 82 ? -0.565 -10.577 6.306 1.00 89.44 82 GLY A O 1
ATOM 646 N N . ASN A 1 83 ? -1.130 -8.420 6.526 1.00 88.19 83 ASN A N 1
ATOM 647 C CA . ASN A 1 83 ? -2.111 -8.401 5.442 1.00 88.19 83 ASN A CA 1
ATOM 648 C C . ASN A 1 83 ? -1.573 -7.767 4.151 1.00 88.19 83 ASN A C 1
ATOM 650 O O . ASN A 1 83 ? -2.324 -7.656 3.181 1.00 88.19 83 ASN A O 1
ATOM 654 N N . LEU A 1 84 ? -0.306 -7.348 4.129 1.00 88.56 84 LEU A N 1
ATOM 655 C CA . LEU A 1 84 ? 0.342 -6.798 2.948 1.00 88.56 84 LEU A CA 1
ATOM 656 C C . LEU A 1 84 ? 1.312 -7.826 2.361 1.00 88.56 84 LEU A C 1
ATOM 658 O O . LEU A 1 84 ? 2.284 -8.212 3.005 1.00 88.56 84 LEU A 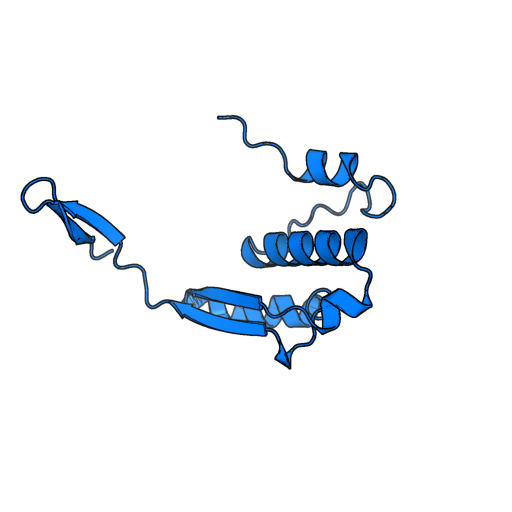O 1
ATOM 662 N N . ALA A 1 85 ? 1.062 -8.240 1.123 1.00 87.81 85 ALA A N 1
ATOM 663 C CA . ALA A 1 85 ? 1.970 -9.088 0.362 1.00 87.81 85 ALA A CA 1
ATOM 664 C C . ALA A 1 85 ? 2.659 -8.264 -0.730 1.00 87.81 85 ALA A C 1
ATOM 666 O O . ALA A 1 85 ? 1.991 -7.609 -1.532 1.00 87.81 85 ALA A O 1
ATOM 667 N N . LEU A 1 86 ? 3.990 -8.316 -0.773 1.00 85.31 86 LEU A N 1
ATOM 668 C CA . LEU A 1 86 ? 4.780 -7.752 -1.865 1.00 85.31 86 LEU A CA 1
ATOM 669 C C . LEU A 1 86 ? 5.093 -8.863 -2.864 1.00 85.31 86 LEU A C 1
ATOM 671 O O . LEU A 1 86 ? 5.654 -9.894 -2.495 1.00 85.31 86 LEU A O 1
ATOM 675 N N . LEU A 1 87 ? 4.705 -8.662 -4.120 1.00 83.44 87 LEU A N 1
ATOM 676 C CA . LEU A 1 87 ? 5.009 -9.579 -5.211 1.00 83.44 87 LEU A CA 1
ATOM 677 C C . LEU A 1 87 ? 6.092 -8.956 -6.096 1.00 83.44 87 LEU A C 1
ATOM 679 O O . LEU A 1 87 ? 5.807 -7.960 -6.768 1.00 83.44 87 LEU A O 1
ATOM 683 N N . PRO A 1 88 ? 7.313 -9.518 -6.124 1.00 78.00 88 PRO A N 1
ATOM 684 C CA . PRO A 1 88 ? 8.339 -9.050 -7.036 1.00 78.00 88 PRO A CA 1
ATOM 685 C C . PRO A 1 88 ? 7.953 -9.440 -8.463 1.00 78.00 88 PRO A C 1
ATOM 687 O O . PRO A 1 88 ? 7.749 -10.615 -8.778 1.00 78.00 88 PRO A O 1
ATOM 690 N N . LEU A 1 89 ? 7.854 -8.446 -9.333 1.00 74.62 89 LEU A N 1
ATOM 691 C CA . LEU A 1 89 ? 7.754 -8.644 -10.765 1.00 74.62 89 LEU A CA 1
ATOM 692 C C . LEU A 1 89 ? 9.178 -8.674 -11.328 1.00 74.62 89 LEU A C 1
ATOM 694 O O . LEU A 1 89 ? 9.889 -7.673 -11.208 1.00 74.62 89 LEU A O 1
ATOM 698 N N . PRO A 1 90 ? 9.626 -9.787 -11.936 1.00 62.53 90 PRO A N 1
ATOM 699 C CA . PRO A 1 90 ? 10.842 -9.752 -12.736 1.00 62.53 90 PRO A CA 1
ATOM 700 C C . PRO A 1 90 ? 10.656 -8.719 -13.856 1.00 62.53 90 PRO A C 1
ATOM 702 O O . PRO A 1 90 ? 9.550 -8.605 -14.392 1.00 62.53 90 PRO A O 1
ATOM 705 N N . ARG A 1 91 ? 11.721 -7.961 -14.174 1.00 60.69 91 ARG A N 1
ATOM 706 C CA . ARG A 1 91 ? 11.723 -6.887 -15.185 1.00 60.69 91 ARG A CA 1
ATOM 707 C C . ARG A 1 91 ? 10.805 -7.212 -16.358 1.00 60.69 91 ARG A C 1
ATOM 709 O O . ARG A 1 91 ? 10.899 -8.293 -16.940 1.00 60.69 91 ARG A O 1
ATOM 716 N N . PHE A 1 92 ? 9.950 -6.247 -16.696 1.00 52.59 92 PHE A N 1
ATOM 717 C CA . PHE A 1 92 ? 8.980 -6.330 -17.780 1.00 52.59 92 PHE A CA 1
ATOM 718 C C . PHE A 1 92 ? 9.593 -6.963 -19.036 1.00 52.59 92 PHE A C 1
ATOM 720 O O . PHE A 1 92 ? 10.324 -6.324 -19.790 1.00 52.59 92 PHE A O 1
ATOM 727 N N . HIS A 1 93 ? 9.201 -8.205 -19.318 1.00 52.06 93 HIS A N 1
ATOM 728 C CA . HIS A 1 93 ? 8.919 -8.554 -20.695 1.00 52.06 93 HIS A CA 1
ATOM 729 C C . HIS A 1 93 ? 7.668 -7.758 -21.054 1.00 52.06 93 HIS A C 1
ATOM 731 O O . HIS A 1 93 ? 6.572 -8.078 -20.593 1.00 52.06 93 HIS A O 1
ATOM 737 N N . GLY A 1 94 ? 7.834 -6.668 -21.803 1.00 53.53 94 GLY A N 1
ATOM 738 C CA . GLY A 1 94 ? 6.684 -6.015 -22.414 1.00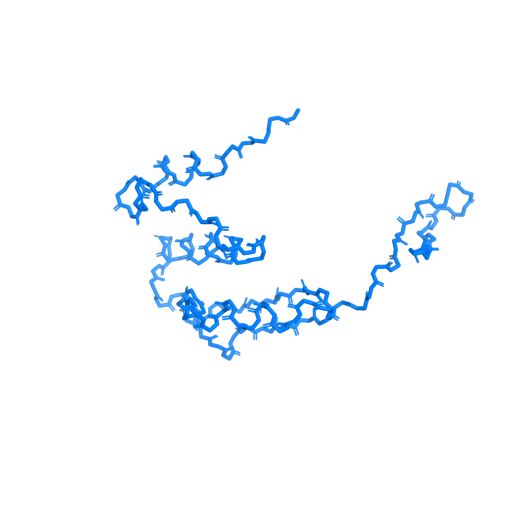 53.53 94 GLY A CA 1
ATOM 739 C C . GLY A 1 94 ? 5.956 -7.038 -23.282 1.00 53.53 94 GLY A C 1
ATOM 740 O O . GLY A 1 94 ? 6.564 -7.989 -23.761 1.00 53.53 94 GLY A O 1
ATOM 741 N N . PHE A 1 95 ? 4.660 -6.873 -23.491 1.00 59.59 95 PHE A N 1
ATOM 742 C CA . PHE A 1 95 ? 3.944 -7.680 -24.467 1.00 59.59 95 PHE A CA 1
ATOM 743 C C . PHE A 1 95 ? 3.500 -6.766 -25.597 1.00 59.59 95 PHE A C 1
ATOM 745 O O . PHE A 1 95 ? 2.740 -5.827 -25.369 1.00 59.59 95 PHE A O 1
ATOM 752 N N . ALA A 1 96 ? 3.993 -7.016 -26.805 1.00 65.19 96 ALA A N 1
ATOM 753 C CA . ALA A 1 96 ? 3.464 -6.388 -28.005 1.00 65.19 96 ALA A CA 1
ATOM 754 C C . ALA A 1 96 ? 2.416 -7.319 -28.611 1.00 65.19 96 ALA A C 1
ATOM 756 O O . ALA A 1 96 ? 2.610 -8.534 -28.652 1.00 65.19 96 ALA A O 1
ATOM 757 N N . GLN A 1 97 ? 1.305 -6.759 -29.086 1.00 66.44 97 GLN A N 1
ATOM 758 C CA . GLN A 1 97 ? 0.364 -7.5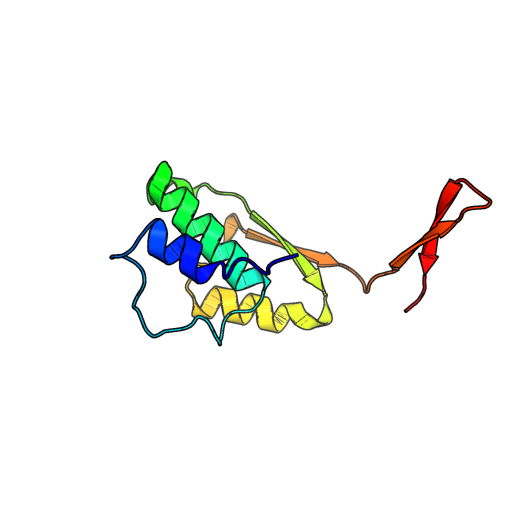31 -29.884 1.00 66.44 97 GLN A CA 1
ATOM 759 C C . GLN A 1 97 ? 1.054 -7.922 -31.192 1.00 66.44 97 GLN A C 1
ATOM 761 O O . GLN A 1 97 ? 1.378 -7.060 -32.012 1.00 66.44 97 GLN A O 1
ATOM 766 N N . ASP A 1 98 ? 1.280 -9.217 -31.388 1.00 74.56 98 ASP A N 1
ATOM 767 C CA . ASP A 1 98 ? 1.718 -9.731 -32.674 1.00 74.56 98 ASP A CA 1
ATOM 768 C C . ASP A 1 98 ? 0.496 -9.825 -33.588 1.00 74.56 98 ASP A C 1
ATOM 770 O O . ASP A 1 98 ? -0.362 -10.700 -33.456 1.00 74.56 98 ASP A O 1
ATOM 774 N N . THR A 1 99 ? 0.408 -8.8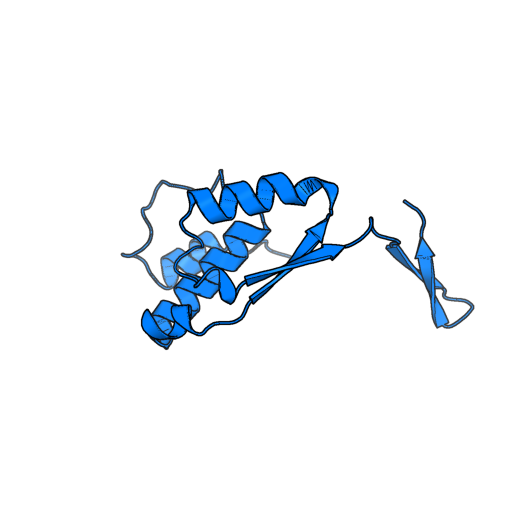88 -34.528 1.00 79.12 99 THR A N 1
ATOM 775 C CA . THR A 1 99 ? -0.694 -8.798 -35.492 1.00 79.12 99 THR A CA 1
ATOM 776 C C . THR A 1 99 ? -0.746 -9.976 -36.463 1.00 79.12 99 THR A C 1
ATOM 778 O O . THR A 1 99 ? -1.758 -10.148 -37.140 1.00 79.12 99 THR A O 1
ATOM 781 N N . ARG A 1 100 ? 0.307 -10.804 -36.534 1.00 77.50 100 ARG A N 1
ATOM 782 C CA . ARG A 1 100 ? 0.363 -11.987 -37.404 1.00 77.50 100 ARG A CA 1
ATOM 783 C C . ARG A 1 100 ? -0.174 -13.234 -36.717 1.00 77.50 100 ARG A C 1
ATOM 785 O O . ARG A 1 100 ? -0.816 -14.048 -37.371 1.00 77.50 100 ARG A O 1
ATOM 792 N N . THR A 1 101 ? 0.103 -13.394 -35.424 1.00 81.25 101 THR A N 1
ATOM 793 C CA . THR A 1 101 ? -0.296 -14.590 -34.662 1.00 81.25 101 THR A CA 1
ATOM 794 C C . THR A 1 101 ? -1.523 -14.363 -33.784 1.00 81.25 101 THR A C 1
ATOM 796 O O . THR A 1 101 ? -2.125 -15.329 -33.328 1.00 81.25 101 THR A O 1
ATOM 799 N N . GLY A 1 102 ? -1.913 -13.106 -33.541 1.00 77.75 102 GLY A N 1
ATOM 800 C CA . GLY A 1 102 ? -3.009 -12.758 -32.633 1.00 77.75 102 GLY A CA 1
ATOM 801 C C . GLY A 1 102 ? -2.667 -12.952 -31.151 1.00 77.75 102 GLY A C 1
ATOM 802 O O . GLY A 1 102 ? -3.535 -12.771 -30.297 1.00 77.75 102 GLY A O 1
ATOM 803 N N . HIS A 1 103 ? -1.417 -13.297 -30.834 1.00 74.50 103 HIS A N 1
ATOM 804 C CA . HIS A 1 103 ? -0.929 -13.504 -29.476 1.00 74.50 103 HIS A CA 1
ATOM 805 C C . HIS A 1 103 ? -0.082 -12.322 -28.985 1.00 74.50 103 HIS A C 1
ATOM 807 O O . HIS A 1 103 ? 0.357 -11.459 -29.745 1.00 74.50 103 HIS A O 1
ATOM 813 N N . LEU A 1 104 ? 0.140 -12.283 -27.673 1.00 67.50 104 LEU A N 1
ATOM 814 C CA . LEU A 1 104 ? 1.052 -11.345 -27.032 1.00 67.50 104 LEU A CA 1
ATOM 815 C C . LEU A 1 104 ? 2.490 -11.873 -27.149 1.00 67.50 104 LEU A C 1
ATOM 817 O O . LEU A 1 104 ? 2.808 -12.925 -26.596 1.00 67.50 104 LEU A O 1
ATOM 821 N N . ALA A 1 105 ? 3.358 -11.153 -27.860 1.00 64.50 105 ALA A N 1
ATOM 822 C CA . ALA A 1 105 ? 4.773 -11.484 -28.007 1.00 64.50 105 ALA A CA 1
ATOM 823 C C . ALA A 1 105 ? 5.620 -10.750 -26.962 1.00 64.50 105 ALA A C 1
ATOM 825 O O . ALA A 1 105 ? 5.451 -9.549 -26.747 1.00 64.50 105 ALA A O 1
ATOM 826 N N . HIS A 1 106 ? 6.561 -11.463 -26.340 1.00 58.97 106 HIS A N 1
ATOM 827 C CA . HIS A 1 106 ? 7.490 -10.881 -25.372 1.00 58.97 106 HIS A CA 1
ATOM 828 C C . HIS A 1 106 ? 8.446 -9.886 -26.054 1.00 58.97 106 HIS A C 1
ATOM 830 O O . HIS A 1 106 ? 9.209 -10.245 -26.949 1.00 58.97 106 HIS A O 1
ATOM 836 N N . VAL A 1 107 ? 8.456 -8.648 -25.574 1.00 56.50 107 VAL A N 1
ATOM 837 C CA . VAL A 1 107 ? 9.422 -7.597 -25.887 1.00 56.50 107 VAL A CA 1
ATOM 838 C C . VAL A 1 107 ? 10.486 -7.638 -24.797 1.00 56.50 107 VAL A C 1
ATOM 840 O O . VAL A 1 107 ? 10.191 -7.411 -23.622 1.00 56.50 107 VAL A O 1
ATOM 843 N N . LYS A 1 108 ? 11.726 -7.967 -25.165 1.00 52.34 108 LYS A N 1
ATOM 844 C CA . LYS A 1 108 ? 12.874 -7.745 -24.278 1.00 52.34 108 LYS A CA 1
ATOM 845 C C . LYS A 1 108 ? 13.159 -6.241 -24.242 1.00 52.34 108 LYS A C 1
ATOM 847 O O . LYS A 1 108 ? 13.322 -5.649 -25.308 1.00 52.34 108 LYS A O 1
ATOM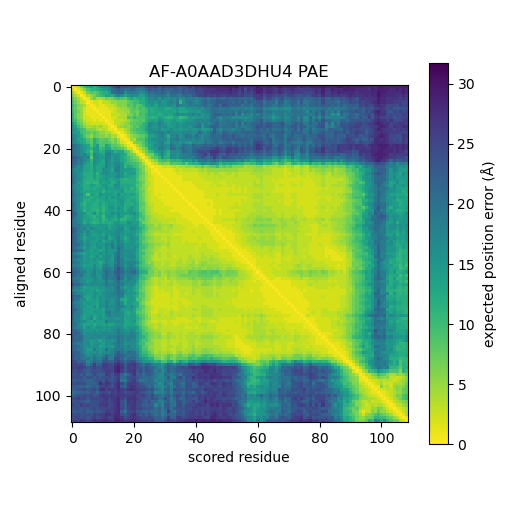 852 N N . GLY A 1 109 ? 13.150 -5.661 -23.041 1.00 51.59 109 GLY A N 1
ATOM 853 C CA . GLY A 1 109 ? 13.655 -4.312 -22.773 1.00 51.59 109 GLY A CA 1
ATOM 854 C C . GLY A 1 109 ? 15.174 -4.266 -22.749 1.00 51.59 109 GLY A C 1
ATOM 855 O O . GLY A 1 109 ? 15.784 -5.320 -22.450 1.00 51.59 109 GLY A O 1
#

Secondary structure (DSSP, 8-state):
-----HHHHHHHH-TTTS-TT---TTS-HHHHHHHHHHHHHHHHH-HHHHHH--EEEEEEGGGHHHHHHHHHHTGGGG--GGGEEEEEEPS--EEEE-TTTSSEEEE--

Nearest PDB structures (foldseek):
  2y7w-assembly1_B  TM=4.530E-01  e=3.056E+00  Burkholderia sp.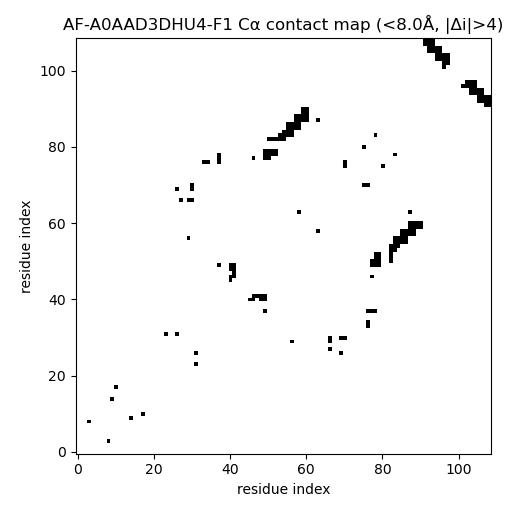 DNT
  5kzq-assembly1_A  TM=3.939E-01  e=4.906E+00  Homo sapiens
  8jcx-assembly1_3  TM=4.170E-01  e=9.647E+00  Homo sapiens

pLDDT: mean 73.9, std 15.68, range [35.47, 91.12]

Foldseek 3Di:
DDPPPVVVVVCVVPVPPDDPPPDVPPDDPQRVVQLVVLVVCCVPPNLVVQQVDAEEAEDAPVCVVVVVVRCVVCVVSSYDPVRYHYHHDYPDQDFDQPPVPRDTDGDDD

Radius of gyration: 17.58 Å; Cα contacts (8 Å, |Δi|>4): 100; chains: 1; bounding box: 32×37×49 Å

Organism: NCBI:txid47775

Solvent-accessible surface area (backbone atoms only — not comparable to full-atom values): 6710 Å² total; per-residue (Å²): 132,82,79,71,58,63,64,58,57,48,44,72,75,40,65,88,79,55,71,94,76,74,70,70,83,85,50,52,76,66,52,50,53,50,45,51,51,38,53,51,43,30,72,80,62,32,71,70,48,32,54,71,46,73,45,78,46,79,40,52,60,91,48,44,68,60,52,54,52,49,37,60,76,55,54,47,62,61,37,38,72,92,34,55,44,80,41,70,39,76,78,67,63,42,69,45,77,34,86,88,78,78,43,76,38,80,36,84,119